Protein AF-A0A950M622-F1 (afdb_monomer_lite)

pLDDT: mean 89.08, std 12.8, range [34.81, 96.88]

Secondary structure (DSSP, 8-state):
------EEEEES-S---EETTTTEESS-EEEEEEETTT--EEEEEE-TTS-EEEEESSTTSTTSEE-

Structure (mmCIF, N/CA/C/O backbone):
data_AF-A0A950M622-F1
#
_entry.id   AF-A0A950M622-F1
#
loop_
_atom_site.group_PDB
_atom_site.id
_atom_site.type_symbol
_atom_site.label_atom_id
_atom_site.label_alt_id
_atom_site.label_comp_id
_atom_site.label_asym_id
_atom_site.label_entity_id
_atom_site.label_seq_id
_atom_site.pdbx_PDB_ins_code
_atom_site.Cartn_x
_atom_site.Cartn_y
_atom_site.Cartn_z
_atom_site.occupancy
_atom_site.B_iso_or_equiv
_atom_site.auth_seq_id
_atom_site.auth_comp_id
_atom_site.auth_asym_id
_atom_site.auth_atom_id
_atom_site.pdbx_PDB_model_num
ATOM 1 N N . MET A 1 1 ? 22.386 -16.469 -3.628 1.00 34.81 1 MET A N 1
ATOM 2 C CA . MET A 1 1 ? 22.847 -15.205 -3.016 1.00 34.81 1 MET A CA 1
ATOM 3 C C . MET A 1 1 ? 21.805 -14.144 -3.321 1.00 34.81 1 MET A C 1
ATOM 5 O O . MET A 1 1 ? 21.731 -13.704 -4.459 1.00 34.81 1 MET A O 1
ATOM 9 N N . ALA A 1 2 ? 20.923 -13.829 -2.369 1.00 38.56 2 ALA A N 1
ATOM 10 C CA . ALA A 1 2 ? 19.977 -12.729 -2.531 1.00 38.56 2 ALA A CA 1
ATOM 11 C C . ALA A 1 2 ? 20.759 -11.425 -2.352 1.00 38.56 2 ALA A C 1
ATOM 13 O O . ALA A 1 2 ? 21.370 -11.227 -1.306 1.00 38.56 2 ALA A O 1
ATOM 14 N N . ALA A 1 3 ? 20.806 -10.582 -3.384 1.00 49.28 3 ALA A N 1
ATOM 15 C CA . ALA A 1 3 ? 21.361 -9.246 -3.252 1.00 49.28 3 ALA A CA 1
ATOM 16 C C . ALA A 1 3 ? 20.550 -8.512 -2.181 1.00 49.28 3 ALA A C 1
ATOM 18 O O . ALA A 1 3 ? 19.337 -8.340 -2.344 1.00 49.28 3 ALA A O 1
ATOM 19 N N . GLU A 1 4 ? 21.206 -8.107 -1.094 1.00 50.97 4 GLU A N 1
ATOM 20 C CA . GLU A 1 4 ? 20.647 -7.188 -0.109 1.00 50.97 4 GLU A CA 1
ATOM 21 C C . GLU A 1 4 ? 20.437 -5.858 -0.833 1.00 50.97 4 GLU A C 1
ATOM 23 O O . GLU A 1 4 ? 21.314 -5.007 -0.963 1.00 50.97 4 GLU A O 1
ATOM 28 N N . SER A 1 5 ? 19.290 -5.774 -1.498 1.00 64.81 5 SER A N 1
ATOM 29 C CA . SER A 1 5 ? 18.925 -4.646 -2.329 1.00 64.81 5 SER A CA 1
ATOM 30 C C . SER A 1 5 ? 18.755 -3.491 -1.364 1.00 64.81 5 SER A C 1
ATOM 32 O O . SER A 1 5 ? 17.843 -3.545 -0.543 1.00 64.81 5 SER A O 1
ATOM 34 N N . ASN A 1 6 ? 19.639 -2.494 -1.428 1.00 81.00 6 ASN A N 1
ATOM 35 C CA . ASN A 1 6 ? 19.573 -1.296 -0.599 1.00 81.00 6 ASN A CA 1
ATOM 36 C C . ASN A 1 6 ? 18.213 -0.610 -0.823 1.00 81.00 6 ASN A C 1
ATOM 38 O O 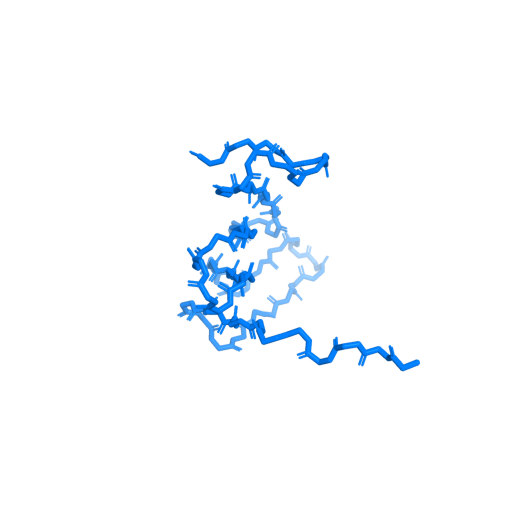. ASN A 1 6 ? 18.020 0.144 -1.783 1.00 81.00 6 ASN A O 1
ATOM 42 N N . ARG A 1 7 ? 17.237 -0.970 0.011 1.00 85.50 7 ARG A N 1
ATOM 43 C CA . ARG A 1 7 ? 15.839 -0.557 -0.066 1.00 85.50 7 ARG A CA 1
ATOM 44 C C . ARG A 1 7 ? 15.552 0.304 1.146 1.00 85.50 7 ARG A C 1
ATOM 46 O O . ARG A 1 7 ? 15.750 -0.117 2.281 1.00 85.50 7 ARG A O 1
ATOM 53 N N . LEU A 1 8 ? 15.074 1.511 0.890 1.00 93.06 8 LEU A N 1
ATOM 54 C CA . LEU A 1 8 ? 14.644 2.433 1.924 1.00 93.06 8 LEU A CA 1
ATOM 55 C C . LEU A 1 8 ? 13.162 2.206 2.181 1.00 93.06 8 LEU A C 1
ATOM 57 O O . LEU A 1 8 ? 12.349 2.278 1.258 1.00 93.06 8 LEU A O 1
ATOM 61 N N . VAL A 1 9 ? 12.819 1.967 3.442 1.00 93.62 9 VAL A N 1
ATOM 62 C CA . VAL A 1 9 ? 11.434 1.987 3.903 1.00 93.62 9 VAL A CA 1
ATOM 63 C C . VAL A 1 9 ? 11.195 3.325 4.583 1.00 93.62 9 VAL A C 1
ATOM 65 O O . VAL A 1 9 ? 11.884 3.675 5.541 1.00 93.62 9 VAL A O 1
ATOM 68 N N . GLN A 1 10 ? 10.237 4.088 4.070 1.00 95.00 10 GLN A N 1
ATOM 69 C CA . GLN A 1 10 ? 9.810 5.354 4.657 1.00 95.00 10 GLN A CA 1
ATOM 70 C C . GLN A 1 10 ? 8.346 5.248 5.062 1.00 95.00 10 GLN A C 1
ATOM 72 O O . GLN A 1 10 ? 7.527 4.737 4.303 1.00 95.00 10 GLN A O 1
ATOM 77 N N . SER A 1 11 ? 8.013 5.740 6.249 1.00 95.94 11 SER A N 1
ATOM 78 C CA . SER A 1 11 ? 6.642 5.762 6.747 1.00 95.94 11 SER A CA 1
ATOM 79 C C . SER A 1 11 ? 6.391 7.032 7.547 1.00 95.94 11 SER A C 1
ATOM 81 O O . SER A 1 11 ? 7.297 7.523 8.222 1.00 95.94 11 SER A O 1
ATOM 83 N N . ASN A 1 12 ? 5.165 7.551 7.489 1.00 96.06 12 ASN A N 1
ATOM 84 C CA . ASN A 1 12 ? 4.723 8.632 8.375 1.00 96.06 12 ASN A CA 1
ATOM 85 C C . ASN A 1 12 ? 4.147 8.117 9.708 1.00 96.06 12 ASN A C 1
ATOM 87 O O . ASN A 1 12 ? 3.939 8.905 10.626 1.00 96.06 12 ASN A O 1
ATOM 91 N N . VAL A 1 13 ? 3.874 6.814 9.811 1.00 95.00 13 VAL A N 1
ATOM 92 C CA . VAL A 1 13 ? 3.335 6.157 11.008 1.00 95.00 13 VAL A CA 1
ATOM 93 C C . VAL A 1 13 ? 4.252 5.018 11.443 1.00 95.00 13 VAL A C 1
ATOM 95 O O . VAL A 1 13 ? 4.748 4.256 10.614 1.00 95.00 13 VAL A O 1
ATOM 98 N N . ALA A 1 14 ? 4.477 4.884 12.750 1.00 94.31 14 ALA A N 1
ATOM 99 C CA . ALA A 1 14 ? 5.285 3.791 13.291 1.00 94.31 14 ALA A CA 1
ATOM 100 C C . ALA A 1 14 ? 4.548 2.442 13.230 1.00 94.31 14 ALA A C 1
ATOM 102 O O . ALA A 1 14 ? 5.170 1.399 13.049 1.00 94.31 14 ALA A O 1
ATOM 103 N N . SER A 1 15 ? 3.220 2.463 13.375 1.00 94.25 15 SER A N 1
ATOM 104 C CA . SER A 1 15 ? 2.377 1.272 13.352 1.00 94.25 15 SER A CA 1
ATOM 105 C C . SER A 1 15 ? 0.930 1.603 12.980 1.00 94.25 15 SER A C 1
ATOM 107 O O . SER A 1 15 ? 0.475 2.743 13.099 1.00 94.25 15 SER A O 1
ATOM 109 N N . LEU A 1 16 ? 0.212 0.577 12.524 1.00 94.50 16 LEU A N 1
ATOM 110 C CA . LEU A 1 16 ? -1.222 0.588 12.260 1.00 94.50 16 LEU A CA 1
ATOM 111 C C . LEU A 1 16 ? -1.817 -0.668 12.888 1.00 94.50 16 LEU A C 1
ATOM 113 O O . LEU A 1 16 ? -1.318 -1.766 12.646 1.00 94.50 16 LEU A O 1
ATOM 117 N N . ASN A 1 17 ? -2.873 -0.512 13.679 1.00 96.12 17 ASN A N 1
ATOM 118 C CA . ASN A 1 17 ? -3.642 -1.640 14.186 1.00 96.12 17 ASN A CA 1
ATOM 119 C C . ASN A 1 17 ? -4.947 -1.759 13.401 1.00 96.12 17 ASN A C 1
ATOM 121 O O . ASN A 1 17 ? -5.600 -0.746 13.153 1.00 96.12 17 ASN A O 1
ATOM 125 N N . PHE A 1 18 ? -5.322 -2.973 13.016 1.00 95.38 18 PHE A N 1
ATOM 126 C CA . PHE A 1 18 ? -6.569 -3.241 12.306 1.00 95.38 18 PHE A CA 1
ATOM 127 C C . PHE A 1 18 ? -7.638 -3.720 13.290 1.00 95.38 18 PHE A C 1
ATOM 129 O O . PHE A 1 18 ? -7.407 -4.673 14.035 1.00 95.38 18 PHE A O 1
ATOM 136 N N . ASP A 1 19 ? -8.805 -3.077 13.279 1.00 94.38 19 ASP A N 1
ATOM 137 C CA . ASP A 1 19 ? -9.991 -3.527 14.004 1.00 94.38 19 ASP A CA 1
ATOM 138 C C . ASP A 1 19 ? -10.849 -4.407 13.074 1.00 94.38 19 ASP A C 1
ATOM 140 O O . ASP A 1 19 ? -11.518 -3.884 12.176 1.00 94.38 19 ASP A O 1
ATOM 144 N N . PRO A 1 20 ? -10.887 -5.736 13.283 1.00 92.31 20 PRO A N 1
ATOM 145 C CA . PRO A 1 20 ? -11.647 -6.641 12.427 1.00 92.31 20 PRO A CA 1
ATOM 146 C C . PRO A 1 20 ? -13.165 -6.538 12.618 1.00 92.31 20 PRO A C 1
ATOM 148 O O . PRO A 1 20 ? -13.908 -7.009 11.760 1.00 92.31 20 PRO A O 1
ATOM 151 N N . ARG A 1 21 ? -13.648 -5.952 13.721 1.00 94.19 21 ARG A N 1
ATOM 152 C CA . ARG A 1 21 ? -15.087 -5.760 13.961 1.00 94.19 21 ARG A CA 1
ATOM 153 C C . ARG A 1 21 ? -15.619 -4.574 13.173 1.00 94.19 21 ARG A C 1
ATOM 155 O O . ARG A 1 21 ? -16.752 -4.61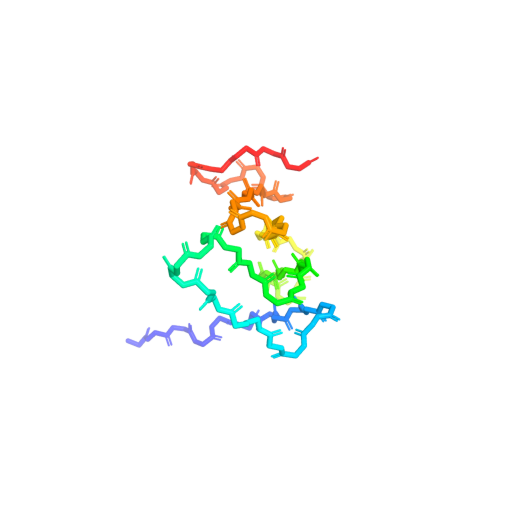6 12.706 1.00 94.19 21 ARG A O 1
ATOM 162 N N . GLN A 1 22 ? -14.811 -3.525 13.054 1.00 91.06 22 GLN A N 1
ATOM 163 C CA . GLN A 1 22 ? -15.195 -2.291 12.367 1.00 91.06 22 GLN A CA 1
ATOM 164 C C . GLN A 1 22 ? -14.669 -2.215 10.929 1.00 91.06 22 GLN A C 1
ATOM 166 O O . GLN A 1 22 ? -15.155 -1.405 10.143 1.00 91.06 22 GLN A O 1
ATOM 171 N N . GLY A 1 23 ? -13.685 -3.045 10.569 1.00 91.06 23 GLY A N 1
ATOM 172 C CA . GLY A 1 23 ? -13.015 -2.977 9.270 1.00 91.06 23 GLY A CA 1
ATO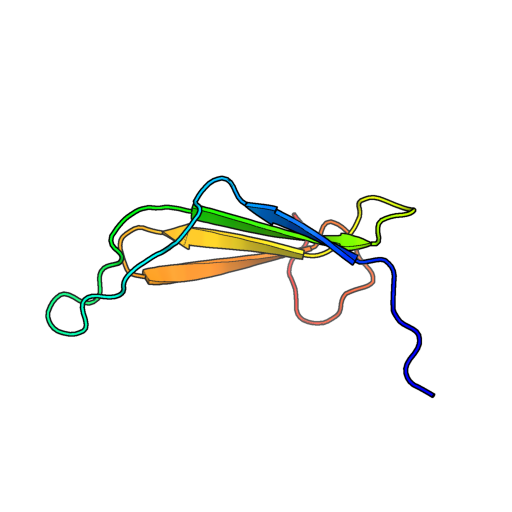M 173 C C . GLY A 1 23 ? -12.178 -1.706 9.105 1.00 91.06 23 GLY A C 1
ATOM 174 O O . GLY A 1 23 ? -11.986 -1.236 7.985 1.00 91.06 23 GLY A O 1
ATOM 175 N N . LEU A 1 24 ? -11.716 -1.122 10.214 1.00 95.88 24 LEU A N 1
ATOM 176 C CA . LEU A 1 24 ? -10.970 0.135 10.242 1.00 95.88 24 LEU A CA 1
ATOM 177 C C . LEU A 1 24 ? -9.524 -0.094 10.681 1.00 95.88 24 LEU A C 1
ATOM 179 O O . LEU A 1 24 ? -9.186 -1.108 11.288 1.00 95.88 24 LEU A O 1
ATOM 183 N N . VAL A 1 25 ? -8.669 0.882 10.399 1.00 96.88 25 VAL A N 1
ATOM 184 C CA . VAL A 1 25 ? -7.311 0.958 10.948 1.00 96.88 25 VAL A CA 1
ATOM 185 C C . VAL A 1 25 ? -7.203 2.098 11.956 1.00 96.88 25 VAL A C 1
ATOM 187 O O . VAL A 1 25 ? -7.935 3.081 11.876 1.00 96.88 25 VAL A O 1
ATOM 190 N N . SER A 1 26 ? -6.264 1.992 12.895 1.00 95.31 26 SER A N 1
ATOM 191 C CA . SER A 1 26 ? -6.058 2.974 13.969 1.00 95.31 26 SER A CA 1
ATOM 192 C C . SER A 1 26 ? -5.651 4.372 13.486 1.00 95.31 26 SER A C 1
ATOM 194 O O . SER A 1 26 ? -5.795 5.336 14.232 1.00 95.31 26 SER A O 1
ATOM 196 N N . SER A 1 27 ? -5.107 4.495 12.272 1.00 95.12 27 SER A N 1
ATOM 197 C CA . SER A 1 27 ? -4.756 5.769 11.637 1.00 95.12 27 SER A CA 1
ATOM 198 C C . SER A 1 27 ? -4.631 5.600 10.120 1.00 95.12 27 SER A C 1
ATOM 200 O O . SER A 1 27 ? -4.482 4.488 9.619 1.00 95.12 27 SER A O 1
ATOM 202 N N . THR A 1 28 ? -4.649 6.699 9.369 1.00 96.25 28 THR A N 1
ATOM 203 C CA . THR A 1 28 ? -4.207 6.695 7.968 1.00 96.25 28 THR A CA 1
ATOM 204 C C . THR A 1 28 ? -2.687 6.744 7.900 1.00 96.25 28 THR A C 1
ATOM 206 O O . THR A 1 28 ? -2.059 7.494 8.650 1.00 96.25 28 THR A O 1
ATOM 209 N N . GLY A 1 29 ? -2.088 6.014 6.966 1.00 96.06 29 GLY A N 1
ATOM 210 C CA . GLY A 1 29 ? -0.636 5.973 6.829 1.00 96.06 29 GLY A CA 1
ATOM 211 C C . GLY A 1 29 ? -0.184 5.851 5.387 1.00 96.06 29 GLY A C 1
ATOM 212 O O . GLY A 1 29 ? -0.895 5.302 4.549 1.00 96.06 29 GLY A O 1
ATOM 213 N N . THR A 1 30 ? 1.020 6.334 5.119 1.00 96.56 30 THR A N 1
ATOM 214 C CA . THR A 1 30 ? 1.716 6.123 3.855 1.00 96.56 30 THR A CA 1
ATOM 215 C C . THR A 1 30 ? 3.012 5.392 4.141 1.00 96.56 30 THR A C 1
ATOM 217 O O . THR A 1 30 ? 3.827 5.868 4.930 1.00 96.56 30 THR A O 1
ATOM 220 N N . VAL A 1 31 ? 3.212 4.261 3.472 1.00 95.69 31 VAL A N 1
ATOM 221 C CA . VAL A 1 31 ? 4.440 3.467 3.518 1.00 95.69 31 VAL A CA 1
ATOM 222 C C . VAL A 1 31 ? 5.033 3.437 2.120 1.00 95.69 31 VAL A C 1
ATOM 224 O O . VAL A 1 31 ? 4.350 3.088 1.162 1.00 95.69 31 VAL A O 1
ATOM 227 N N . SER A 1 32 ? 6.298 3.812 1.989 1.00 95.25 32 SER A N 1
ATOM 228 C CA . SER A 1 32 ? 7.008 3.831 0.713 1.00 95.25 32 SER A CA 1
ATOM 229 C C . SER A 1 32 ? 8.196 2.884 0.770 1.00 95.25 32 SER A C 1
ATOM 231 O O . SER A 1 32 ? 8.985 2.938 1.715 1.00 95.25 32 SER A O 1
ATOM 233 N N . VAL A 1 33 ? 8.322 2.026 -0.238 1.00 93.94 33 VAL A N 1
ATOM 234 C CA . VAL A 1 33 ? 9.451 1.108 -0.408 1.00 93.94 33 VAL A CA 1
ATOM 235 C C . VAL A 1 33 ? 10.199 1.542 -1.653 1.00 93.94 33 VAL A C 1
ATOM 237 O O . VAL A 1 33 ? 9.708 1.374 -2.769 1.00 93.94 33 VAL A O 1
ATOM 240 N N . LEU A 1 34 ? 11.375 2.124 -1.455 1.00 92.88 34 LEU A N 1
ATOM 241 C CA . LEU A 1 34 ? 12.135 2.793 -2.504 1.00 92.88 34 LEU A CA 1
ATOM 242 C C . LEU A 1 34 ? 13.481 2.106 -2.711 1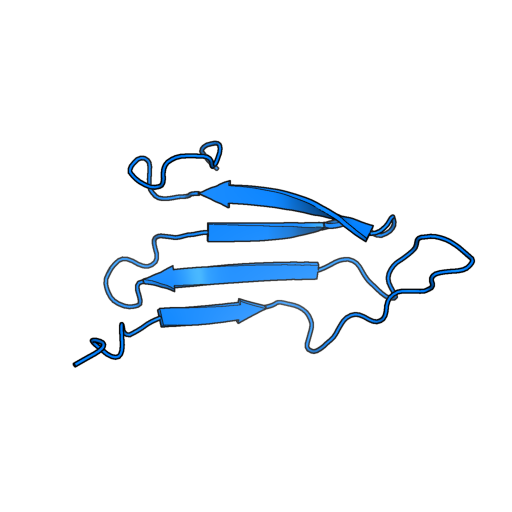.00 92.88 34 LEU A C 1
ATOM 244 O O . LEU A 1 34 ? 14.119 1.670 -1.751 1.00 92.88 34 LEU A O 1
ATOM 248 N N . ALA A 1 35 ? 13.961 2.063 -3.948 1.00 91.31 35 ALA A N 1
ATOM 249 C CA . ALA A 1 35 ? 15.365 1.791 -4.217 1.00 91.31 35 ALA A CA 1
ATOM 250 C C . ALA A 1 35 ? 16.203 2.971 -3.700 1.00 91.31 35 ALA A C 1
ATOM 252 O O . ALA A 1 35 ? 15.946 4.124 -4.047 1.00 91.31 35 ALA A O 1
ATOM 253 N N . ALA A 1 36 ? 17.206 2.707 -2.860 1.00 87.94 36 ALA A N 1
ATOM 254 C CA . ALA A 1 36 ? 17.961 3.773 -2.201 1.00 87.94 36 ALA A CA 1
ATOM 255 C C . ALA A 1 36 ? 18.685 4.700 -3.187 1.00 87.94 36 ALA A C 1
ATOM 257 O O . ALA A 1 36 ? 18.751 5.905 -2.959 1.00 87.94 36 ALA A O 1
ATOM 258 N N . ALA A 1 37 ? 19.199 4.134 -4.283 1.00 88.62 37 ALA A N 1
ATOM 259 C CA . ALA A 1 37 ? 19.983 4.859 -5.278 1.00 88.62 37 ALA A CA 1
ATOM 260 C C . ALA A 1 37 ? 19.142 5.846 -6.103 1.00 88.62 37 ALA A C 1
ATOM 262 O O . ALA A 1 37 ? 19.586 6.959 -6.361 1.00 88.62 37 ALA A O 1
ATOM 263 N N . THR A 1 38 ? 17.933 5.450 -6.507 1.00 89.19 38 THR A N 1
ATOM 264 C CA . THR A 1 38 ? 17.081 6.234 -7.418 1.00 89.19 38 THR A CA 1
ATOM 265 C C . THR A 1 38 ? 15.928 6.934 -6.712 1.00 89.19 38 THR A C 1
ATOM 267 O O . THR A 1 38 ? 15.288 7.790 -7.311 1.00 89.19 38 THR A O 1
ATOM 270 N N . ARG A 1 39 ? 15.632 6.567 -5.455 1.00 88.94 39 ARG A N 1
ATOM 271 C CA . ARG A 1 39 ? 14.430 6.988 -4.712 1.00 88.94 39 ARG A CA 1
ATOM 272 C C . ARG A 1 39 ? 13.113 6.671 -5.435 1.00 88.94 39 ARG A C 1
ATOM 274 O O . ARG A 1 39 ? 12.076 7.204 -5.058 1.00 88.94 39 ARG A O 1
ATOM 281 N N . THR A 1 40 ? 13.136 5.780 -6.422 1.00 91.38 40 THR A N 1
ATOM 282 C CA . THR A 1 40 ? 11.945 5.286 -7.116 1.00 91.38 40 THR A CA 1
ATOM 283 C C . THR A 1 40 ? 11.469 3.985 -6.484 1.00 91.38 40 THR A C 1
ATOM 285 O O . THR A 1 40 ? 12.259 3.238 -5.896 1.00 91.38 40 THR A O 1
ATOM 288 N N . GLY A 1 41 ? 10.172 3.708 -6.562 1.00 92.50 41 GLY A N 1
ATOM 289 C CA . GLY A 1 41 ? 9.630 2.472 -6.014 1.00 92.50 41 GLY A CA 1
ATOM 290 C C . GLY A 1 41 ? 8.122 2.493 -5.846 1.00 92.50 41 GLY A C 1
ATOM 291 O O . GLY A 1 41 ? 7.396 2.974 -6.715 1.00 92.50 41 GLY A O 1
ATOM 292 N N . LEU A 1 42 ? 7.654 1.919 -4.742 1.00 94.31 42 LEU A N 1
ATOM 293 C CA . LEU A 1 42 ? 6.239 1.736 -4.441 1.00 94.31 42 LEU A CA 1
ATOM 294 C C . LEU A 1 42 ? 5.792 2.653 -3.312 1.00 94.31 42 LEU A C 1
ATOM 296 O O . LEU A 1 42 ? 6.468 2.759 -2.288 1.00 94.31 42 LEU A O 1
ATOM 300 N N . HIS A 1 43 ? 4.615 3.244 -3.478 1.00 95.31 43 HIS A N 1
ATOM 301 C CA . HIS A 1 43 ? 3.901 3.971 -2.440 1.00 95.31 43 HIS A CA 1
ATOM 302 C C . HIS A 1 43 ? 2.611 3.230 -2.106 1.00 95.31 43 HIS A C 1
ATOM 304 O O . HIS A 1 43 ? 1.793 2.949 -2.983 1.00 95.31 43 HIS A O 1
ATOM 310 N N . HIS A 1 44 ? 2.420 2.946 -0.824 1.00 95.81 44 HIS A N 1
ATOM 311 C CA . HIS A 1 44 ? 1.219 2.346 -0.269 1.00 95.81 44 HIS A CA 1
ATOM 312 C C . HIS A 1 44 ? 0.539 3.359 0.639 1.00 95.81 44 HIS A C 1
ATOM 314 O O . HIS A 1 44 ? 1.088 3.743 1.669 1.00 95.81 44 HIS A O 1
ATOM 320 N N . VAL A 1 45 ? -0.664 3.780 0.268 1.00 96.25 45 VAL A N 1
ATOM 321 C CA . VAL A 1 45 ? -1.501 4.663 1.081 1.00 96.25 45 VAL A CA 1
ATOM 322 C C . VAL A 1 45 ? -2.612 3.831 1.703 1.00 96.25 45 VAL A C 1
ATOM 324 O O . VAL A 1 45 ? -3.430 3.242 0.992 1.00 96.25 45 VAL A O 1
ATOM 327 N N . VAL A 1 46 ? -2.645 3.792 3.029 1.00 96.50 46 VAL A N 1
ATOM 328 C CA . VAL A 1 46 ? -3.661 3.112 3.830 1.00 96.50 46 VAL A CA 1
ATOM 329 C C . VAL A 1 46 ? -4.690 4.141 4.288 1.00 96.50 46 VAL A C 1
ATOM 331 O O . VAL A 1 46 ? -4.382 5.055 5.057 1.00 96.50 46 VAL A O 1
ATOM 334 N N . GLY A 1 47 ? -5.920 4.003 3.796 1.00 95.81 47 GLY A N 1
ATOM 335 C CA . GLY A 1 47 ? -7.055 4.796 4.263 1.00 95.81 47 GLY A CA 1
ATOM 336 C C . GLY A 1 47 ? -7.608 4.278 5.591 1.00 95.81 47 GLY A C 1
ATOM 337 O O . GLY A 1 47 ? -7.386 3.125 5.947 1.00 95.81 47 GLY A O 1
ATOM 338 N N . ILE A 1 48 ? -8.393 5.106 6.291 1.00 95.88 48 ILE A N 1
ATOM 339 C CA . ILE A 1 48 ? -8.936 4.767 7.619 1.00 95.88 48 ILE A CA 1
ATOM 340 C C . ILE A 1 48 ? -9.837 3.522 7.594 1.00 95.88 48 ILE A C 1
ATOM 342 O O . ILE A 1 48 ? -9.914 2.787 8.569 1.00 95.88 48 ILE A O 1
ATOM 346 N N . THR A 1 49 ? -10.451 3.229 6.446 1.00 95.12 49 THR A N 1
ATOM 347 C CA . THR A 1 49 ? -11.269 2.031 6.206 1.00 95.12 49 THR A CA 1
ATOM 348 C C . THR A 1 49 ? -10.446 0.779 5.884 1.00 95.12 49 THR A C 1
ATOM 350 O O . THR A 1 49 ? -10.948 -0.142 5.248 1.00 95.12 49 THR A O 1
ATOM 353 N N . GLY A 1 50 ? -9.139 0.787 6.161 1.00 90.75 50 GLY A N 1
ATOM 354 C CA . GLY A 1 50 ? -8.227 -0.322 5.869 1.00 90.75 50 GLY A CA 1
ATOM 355 C C . GLY A 1 50 ? -7.951 -0.573 4.381 1.00 90.75 50 GLY A C 1
ATOM 356 O O . GLY A 1 50 ? -7.184 -1.470 4.043 1.00 90.75 50 GLY A O 1
ATOM 357 N N . ARG A 1 51 ? -8.531 0.215 3.464 1.00 93.75 51 ARG A N 1
ATOM 358 C CA . ARG A 1 51 ? -8.260 0.090 2.027 1.00 93.75 51 ARG A CA 1
ATOM 359 C C . ARG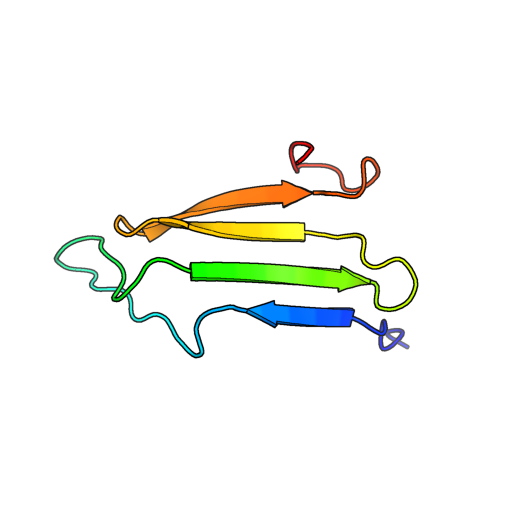 A 1 51 ? -6.861 0.609 1.712 1.00 93.75 51 ARG A C 1
ATOM 361 O O . ARG A 1 51 ? -6.555 1.775 1.963 1.00 93.75 51 ARG A O 1
ATOM 368 N N . ILE A 1 52 ? -6.070 -0.235 1.060 1.00 95.00 52 ILE A N 1
ATOM 369 C CA . ILE A 1 52 ? -4.728 0.100 0.594 1.00 95.00 52 ILE A CA 1
ATOM 370 C C . ILE A 1 52 ? -4.800 0.491 -0.883 1.00 95.00 52 ILE A C 1
ATOM 372 O O . ILE A 1 52 ? -5.382 -0.224 -1.703 1.00 95.00 52 ILE A O 1
ATOM 376 N N . ARG A 1 53 ? -4.224 1.642 -1.227 1.00 95.00 53 ARG A N 1
ATOM 377 C CA . ARG A 1 53 ? -3.950 2.038 -2.611 1.00 95.00 53 ARG A CA 1
ATOM 378 C C . ARG A 1 53 ? -2.453 1.962 -2.836 1.00 95.00 53 ARG A C 1
ATOM 380 O O . ARG A 1 53 ? -1.696 2.557 -2.076 1.00 95.00 53 ARG A O 1
ATOM 387 N N . SER A 1 54 ? -2.056 1.257 -3.882 1.00 95.62 54 SER A N 1
ATOM 388 C CA . SER A 1 54 ? -0.655 1.096 -4.241 1.00 95.62 54 SER A CA 1
ATOM 389 C C . SER A 1 54 ? -0.409 1.725 -5.601 1.00 95.62 54 SER A C 1
ATOM 391 O O . SER A 1 54 ? -1.153 1.447 -6.542 1.00 95.62 54 SER A O 1
ATOM 393 N N . CYS A 1 55 ? 0.624 2.547 -5.703 1.00 94.38 55 CYS A N 1
ATOM 394 C CA . CYS A 1 55 ? 1.100 3.091 -6.969 1.00 94.38 55 CYS A CA 1
ATOM 395 C C . CYS A 1 55 ? 2.630 3.038 -7.010 1.00 94.38 55 CYS A C 1
ATOM 397 O O . CYS A 1 55 ? 3.279 2.857 -5.974 1.00 94.38 55 CYS A O 1
ATOM 399 N N . SER A 1 56 ? 3.207 3.164 -8.200 1.00 94.56 56 SER A N 1
ATOM 400 C CA . SER A 1 56 ? 4.650 3.191 -8.394 1.00 94.56 56 SER A CA 1
ATOM 401 C C . SER A 1 56 ? 5.113 4.492 -9.031 1.00 94.56 56 SER A C 1
ATOM 403 O O . SER A 1 56 ? 4.510 4.973 -9.982 1.00 94.56 56 SER A O 1
ATOM 405 N N . THR A 1 57 ? 6.221 5.030 -8.529 1.00 91.38 57 THR A N 1
ATOM 406 C CA . THR A 1 57 ? 6.968 6.119 -9.179 1.00 91.38 57 THR A CA 1
ATOM 407 C C . THR A 1 57 ? 7.933 5.612 -10.249 1.00 91.38 57 THR A C 1
ATOM 409 O O . THR A 1 57 ? 8.564 6.412 -10.935 1.00 91.38 57 THR A O 1
ATOM 412 N N . ASP A 1 58 ? 8.061 4.291 -10.398 1.00 87.75 58 ASP A N 1
ATOM 413 C CA . ASP A 1 58 ? 8.850 3.646 -11.437 1.00 87.75 58 ASP A CA 1
ATOM 414 C C . ASP A 1 58 ? 7.907 2.978 -12.457 1.00 87.75 58 ASP A C 1
ATOM 416 O O . ASP A 1 58 ? 7.197 2.027 -12.113 1.00 87.75 58 ASP A O 1
ATOM 420 N N . PRO A 1 59 ? 7.885 3.438 -13.721 1.00 78.50 59 PRO A N 1
ATOM 421 C CA . PRO A 1 59 ? 7.006 2.882 -14.748 1.00 78.50 59 PRO A CA 1
ATOM 422 C C . PRO A 1 59 ? 7.314 1.413 -15.087 1.00 78.50 59 PRO A C 1
ATOM 424 O O . PRO A 1 59 ? 6.502 0.763 -15.744 1.00 78.50 59 PRO A O 1
ATOM 427 N N . ALA A 1 60 ? 8.459 0.872 -14.656 1.00 78.25 60 ALA A N 1
ATOM 428 C CA . ALA A 1 60 ? 8.841 -0.514 -14.900 1.00 78.25 60 ALA A CA 1
ATOM 429 C C . ALA A 1 60 ? 8.214 -1.518 -13.913 1.00 78.25 60 ALA A C 1
ATOM 431 O O . ALA A 1 60 ? 8.315 -2.729 -14.138 1.00 78.25 60 ALA A O 1
ATOM 432 N N . ILE A 1 61 ? 7.566 -1.071 -12.826 1.00 83.69 61 ILE A N 1
ATOM 433 C CA . ILE A 1 61 ? 6.968 -2.000 -11.856 1.00 83.69 61 ILE A CA 1
ATOM 434 C C . ILE A 1 61 ? 5.594 -2.466 -12.343 1.00 83.69 61 ILE A C 1
ATOM 436 O O . ILE A 1 61 ? 4.559 -1.847 -12.095 1.00 83.69 61 ILE A O 1
ATOM 440 N N . ALA A 1 62 ? 5.596 -3.615 -13.018 1.00 84.56 62 ALA A N 1
ATOM 441 C CA . ALA A 1 62 ? 4.390 -4.260 -13.516 1.00 84.56 62 ALA A CA 1
ATOM 442 C C . ALA A 1 62 ? 3.349 -4.499 -12.403 1.00 84.56 62 ALA A C 1
ATOM 444 O O . ALA A 1 62 ? 3.677 -4.913 -11.290 1.00 84.56 62 ALA A O 1
ATOM 445 N N . GLY A 1 63 ? 2.073 -4.271 -12.728 1.00 87.75 63 GLY A N 1
ATOM 446 C CA . GLY A 1 63 ? 0.943 -4.503 -11.821 1.00 87.75 63 GLY A CA 1
ATOM 447 C C . GLY A 1 63 ? 0.608 -3.340 -10.882 1.00 87.75 63 GLY A C 1
ATOM 448 O O . GLY A 1 63 ? -0.385 -3.428 -10.161 1.00 87.75 63 GLY A O 1
ATOM 449 N N . TYR A 1 64 ? 1.370 -2.243 -10.916 1.00 90.94 64 TYR A N 1
ATOM 450 C CA . TYR A 1 64 ? 1.060 -1.019 -10.178 1.00 90.94 64 TYR A CA 1
ATOM 451 C C . TYR A 1 64 ? 0.763 0.132 -11.135 1.00 90.94 64 TYR A C 1
ATOM 453 O O . TYR A 1 64 ? 1.426 0.300 -12.154 1.00 90.94 64 TYR A O 1
ATOM 461 N N . ALA A 1 65 ? -0.248 0.933 -10.798 1.00 91.94 65 ALA A N 1
ATOM 462 C CA . ALA A 1 65 ? -0.505 2.179 -11.508 1.00 91.94 65 ALA A CA 1
ATOM 463 C C . ALA A 1 65 ? 0.623 3.177 -11.228 1.00 91.94 65 ALA A C 1
ATOM 465 O O . ALA A 1 65 ? 1.180 3.176 -10.128 1.00 91.94 65 ALA A O 1
ATOM 466 N N . SER A 1 66 ? 0.923 4.051 -12.185 1.00 91.81 66 SER A N 1
ATOM 467 C CA . SER A 1 66 ? 1.811 5.182 -11.930 1.00 91.81 66 SER A CA 1
ATOM 468 C C . SER A 1 66 ? 1.220 6.083 -10.844 1.00 91.81 66 SER A C 1
ATOM 470 O O . SER A 1 66 ? 0.017 6.369 -10.859 1.00 91.81 66 SER A O 1
ATOM 472 N N . CYS A 1 67 ? 2.064 6.480 -9.892 1.00 86.94 67 CYS A N 1
ATOM 473 C CA . CYS A 1 67 ? 1.859 7.718 -9.153 1.00 86.94 67 CYS A 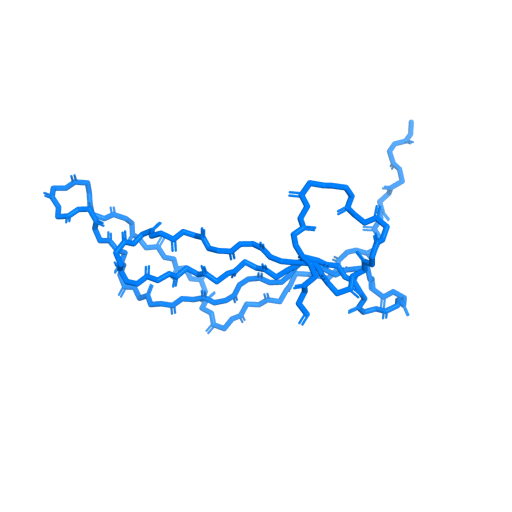CA 1
ATOM 474 C C . CYS A 1 67 ? 2.219 8.886 -10.099 1.00 86.94 67 CYS A C 1
ATOM 476 O O . CYS A 1 67 ? 1.561 9.933 -9.977 1.00 86.94 67 CYS A O 1
#

Radius of gyration: 13.79 Å; chains: 1; bounding box: 38×24×29 Å

Foldseek 3Di:
DDPPQQKDKDKPDPDWDADPVQQFIPDWMWIFIARPVPRWGKIWTQDRSRDIAIATCDPPDPPHHHD

Sequence (67 aa):
MAAESNRLVQSNVASLNFDPRQGLVSSTGTVSVLAAATRTGLHHVVGITGRIRSCSTDPAIAGYASC